Protein AF-A0A812YF41-F1 (afdb_monomer_lite)

Secondary structure (DSSP, 8-state):
-----------PPP---------------PEEE---TTTTTSTTEEE-TTS-EEEEESSSS-EEEE-EEEE-TTT--EEEEE-SS--GGGS--TT--S-PPEEETT---EEE--HHHH-B-TTSSBGGG-GGGT-TTB-TTSSBTTT-HHHHHHHHHHHHHHHH-

Sequence (165 aa):
QPDSQLQLDPAVAGDKMKRQRQPRALQSDKHMYNPGPHRSKLRTIEHRPLEPKVLQCERCSHEMISCWYFVHPKTSRATVLVPNNGHMSCKGEPGAGSRAFFKPVDGSRYKADCTSGIVYCVHNRVQAVCAPCGGANVCQHHLPKWQCSECKLKIRKRIKKVIAE

Foldseek 3Di:
DDDDDDDDDDDDDDDPPPPPDDPPDPPPPAAEDDDDPVLCPAPQKDFAPVDKFWKAFPPDRRIHIYRMWGQQPPPRDTFTEFEQFADPVPPDDVVDPGDRGIDGPVRTHHDYPDLQPRHADPVSHRQLAQLVNVHVQADPVSGRLVVDPVSVVVVVVVVVVVVVD

Radius of gyration: 27.91 Å; chains: 1; bounding box: 63×93×54 Å

pLDDT: mean 81.35, std 20.48, range [38.09, 98.0]

Structure (mmCIF, N/CA/C/O backbone):
data_AF-A0A812YF41-F1
#
_entry.id   AF-A0A812YF41-F1
#
loop_
_atom_site.group_PDB
_atom_site.id
_atom_site.type_symbol
_atom_site.label_atom_id
_atom_site.label_alt_id
_atom_site.label_comp_id
_atom_site.label_asym_id
_atom_site.label_entity_id
_atom_site.label_seq_id
_atom_site.pdbx_PDB_ins_code
_atom_site.Cartn_x
_atom_site.Cartn_y
_atom_site.Cartn_z
_atom_site.occupancy
_atom_site.B_iso_or_equiv
_atom_site.auth_seq_id
_atom_site.auth_comp_id
_atom_site.auth_asym_id
_atom_site.auth_atom_id
_atom_site.pdbx_PDB_model_num
ATOM 1 N N . GLN A 1 1 ? 43.675 -68.852 -10.710 1.00 40.75 1 GLN A N 1
ATOM 2 C CA . GLN A 1 1 ? 44.960 -68.125 -10.837 1.00 40.75 1 GLN A CA 1
ATOM 3 C C . GLN A 1 1 ? 45.546 -68.487 -12.195 1.00 40.75 1 GLN A C 1
ATOM 5 O O . GLN A 1 1 ? 45.382 -69.652 -12.551 1.00 40.75 1 GLN A O 1
ATOM 10 N N . PRO A 1 2 ? 46.141 -67.560 -12.967 1.00 44.38 2 PRO A N 1
ATOM 11 C CA . PRO A 1 2 ? 46.683 -66.240 -12.595 1.00 44.38 2 PRO A CA 1
ATOM 12 C C . PRO A 1 2 ? 45.782 -65.079 -13.085 1.00 44.38 2 PRO A C 1
ATOM 14 O O . PRO A 1 2 ? 44.957 -65.279 -13.967 1.00 44.38 2 PRO A O 1
ATOM 17 N N . ASP A 1 3 ? 45.644 -63.952 -12.384 1.00 40.00 3 ASP A N 1
ATOM 18 C CA . ASP A 1 3 ? 46.594 -62.846 -12.135 1.00 40.00 3 ASP A CA 1
ATOM 19 C C . ASP A 1 3 ? 46.958 -62.037 -13.387 1.00 40.00 3 ASP A C 1
ATOM 21 O O . ASP A 1 3 ? 47.805 -62.462 -14.165 1.00 40.00 3 ASP A O 1
ATOM 25 N N . SER A 1 4 ? 46.358 -60.844 -13.527 1.00 42.06 4 SER A N 1
ATOM 26 C CA . SER A 1 4 ? 46.986 -59.698 -14.207 1.00 42.06 4 SER A CA 1
ATOM 27 C C . SER A 1 4 ? 46.175 -58.399 -14.040 1.00 42.06 4 SER A C 1
ATOM 29 O O . SER A 1 4 ? 45.235 -58.126 -14.781 1.00 42.06 4 SER A O 1
ATOM 31 N N . GLN A 1 5 ? 46.598 -57.620 -13.040 1.00 40.97 5 GLN A N 1
ATOM 32 C CA . GLN A 1 5 ? 46.828 -56.167 -13.069 1.00 40.97 5 GLN A CA 1
ATOM 33 C C . GLN A 1 5 ? 45.671 -55.203 -13.409 1.00 40.97 5 GLN A C 1
ATOM 35 O O . GLN A 1 5 ? 45.345 -54.944 -14.562 1.00 40.97 5 GLN A O 1
ATOM 40 N N . LEU A 1 6 ? 45.190 -54.516 -12.362 1.00 44.31 6 LEU A N 1
ATOM 41 C CA . LEU A 1 6 ? 44.737 -53.127 -12.470 1.00 44.31 6 LEU A CA 1
ATOM 42 C C . LEU A 1 6 ? 45.921 -52.246 -12.906 1.00 44.31 6 LEU A C 1
ATOM 44 O O . LEU A 1 6 ? 46.899 -52.131 -12.167 1.00 44.31 6 LEU A O 1
ATOM 48 N N . GLN A 1 7 ? 45.792 -51.567 -14.045 1.00 40.91 7 GLN A N 1
ATOM 49 C CA . GLN A 1 7 ? 46.556 -50.355 -14.340 1.00 40.91 7 GLN A CA 1
ATOM 50 C C . GLN A 1 7 ? 45.661 -49.136 -14.107 1.00 40.91 7 GLN A C 1
ATOM 52 O O . GLN A 1 7 ? 44.642 -48.946 -14.768 1.00 40.91 7 GLN A O 1
ATOM 57 N N . LEU A 1 8 ? 46.049 -48.335 -13.117 1.00 41.28 8 LEU A N 1
ATOM 58 C CA . LEU A 1 8 ? 45.663 -46.936 -12.986 1.00 41.28 8 LEU A CA 1
ATOM 59 C C . LEU A 1 8 ? 46.689 -46.123 -13.776 1.00 41.28 8 LEU A C 1
ATOM 61 O O . LEU A 1 8 ? 47.879 -46.235 -13.493 1.00 41.28 8 LEU A O 1
ATOM 65 N N . ASP A 1 9 ? 46.223 -45.299 -14.710 1.00 42.72 9 ASP A N 1
ATOM 66 C CA . ASP A 1 9 ? 47.057 -44.372 -15.477 1.00 42.72 9 ASP A CA 1
ATOM 67 C C . ASP A 1 9 ? 46.557 -42.917 -15.334 1.00 42.72 9 ASP A C 1
ATOM 69 O O . ASP A 1 9 ? 45.423 -42.682 -14.901 1.00 42.72 9 ASP A O 1
ATOM 73 N N . PRO A 1 10 ? 47.435 -41.925 -15.581 1.00 43.06 10 PRO A N 1
ATOM 74 C CA . PRO A 1 10 ? 47.610 -40.780 -14.692 1.00 43.06 10 PRO A CA 1
ATOM 75 C C . PRO A 1 10 ? 46.766 -39.547 -15.039 1.00 43.06 10 PRO A C 1
ATOM 77 O O . PRO A 1 10 ? 46.263 -39.368 -16.146 1.00 43.06 10 PRO A O 1
ATOM 80 N N . ALA A 1 11 ? 46.673 -38.649 -14.055 1.00 42.06 11 ALA A N 1
ATOM 81 C CA . ALA A 1 11 ? 46.082 -37.323 -14.165 1.00 42.06 11 ALA A CA 1
ATOM 82 C C . ALA A 1 11 ? 46.641 -36.539 -15.369 1.00 42.06 11 ALA A C 1
ATOM 84 O O . ALA A 1 11 ? 47.815 -36.164 -15.394 1.00 42.06 11 ALA A O 1
ATOM 85 N N . VAL A 1 12 ? 45.779 -36.252 -16.348 1.00 39.56 12 VAL A N 1
ATOM 86 C CA . VAL A 1 12 ? 46.107 -35.388 -17.487 1.00 39.56 12 VAL A CA 1
ATOM 87 C C . VAL A 1 12 ? 45.976 -33.924 -17.068 1.00 39.56 12 VAL A C 1
ATOM 89 O O . VAL A 1 12 ? 44.947 -33.480 -16.556 1.00 39.56 12 VAL A O 1
ATOM 92 N N . ALA A 1 13 ? 47.075 -33.198 -17.266 1.00 38.09 13 ALA A N 1
ATOM 93 C CA . ALA A 1 13 ? 47.257 -31.790 -16.960 1.00 38.09 13 ALA A CA 1
ATOM 94 C C . ALA A 1 13 ? 46.276 -30.872 -17.712 1.00 38.09 13 ALA A C 1
ATOM 96 O O . ALA A 1 13 ? 45.807 -31.170 -18.808 1.00 38.09 13 ALA A O 1
ATOM 97 N N . GLY A 1 14 ? 45.970 -29.740 -17.075 1.00 40.56 14 GLY A N 1
ATOM 98 C CA . GLY A 1 14 ? 44.877 -28.849 -17.437 1.00 40.56 14 GLY A CA 1
ATOM 99 C C . GLY A 1 14 ? 45.091 -28.039 -18.712 1.00 40.56 14 GLY A C 1
ATOM 100 O O . GLY A 1 14 ? 46.066 -27.301 -18.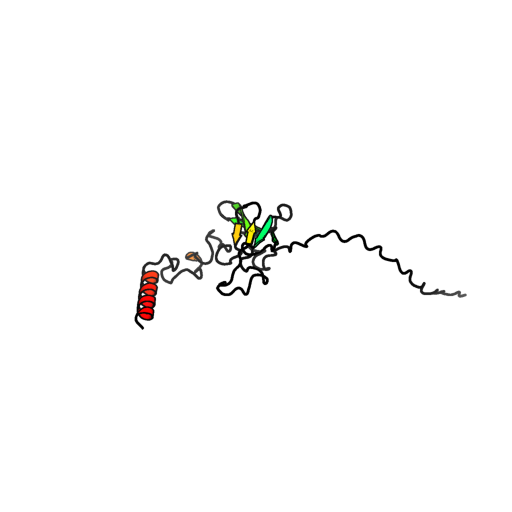855 1.00 40.56 14 GLY A O 1
ATOM 101 N N . ASP A 1 15 ? 44.077 -28.083 -19.567 1.00 42.06 15 ASP A N 1
ATOM 102 C CA . ASP A 1 15 ? 43.921 -27.188 -20.701 1.00 42.06 15 ASP A CA 1
ATOM 103 C C . ASP A 1 15 ? 43.278 -25.875 -20.221 1.00 42.06 15 ASP A C 1
ATOM 105 O O . ASP A 1 15 ? 42.103 -25.813 -19.834 1.00 42.06 15 ASP A O 1
ATOM 109 N N . LYS A 1 16 ? 44.074 -24.800 -20.152 1.00 41.44 16 LYS A N 1
ATOM 110 C CA . LYS A 1 16 ? 43.577 -23.460 -19.813 1.00 41.44 16 LYS A CA 1
ATOM 111 C C . LYS A 1 16 ? 42.780 -22.917 -20.997 1.00 41.44 16 LYS A C 1
ATOM 113 O O . LYS A 1 16 ? 43.289 -22.121 -21.784 1.00 41.44 16 LYS A O 1
ATOM 118 N N . MET A 1 17 ? 41.502 -23.285 -21.061 1.00 43.66 17 MET A N 1
ATOM 119 C CA . MET A 1 17 ? 40.513 -22.659 -21.933 1.00 43.66 17 MET A CA 1
ATOM 120 C C . MET A 1 17 ? 40.510 -21.145 -21.660 1.00 43.66 17 MET A C 1
ATOM 122 O O . MET A 1 17 ? 39.974 -20.673 -20.650 1.00 43.66 17 MET A O 1
ATOM 126 N N . LYS A 1 18 ? 41.149 -20.365 -22.541 1.00 42.44 18 LYS A N 1
ATOM 127 C CA . LYS A 1 18 ? 41.083 -18.900 -22.528 1.00 42.44 18 LYS A CA 1
ATOM 128 C C . LYS A 1 18 ? 39.618 -18.523 -22.724 1.00 42.44 18 LYS A C 1
ATOM 130 O O . LYS A 1 18 ? 39.117 -18.531 -23.844 1.00 42.44 18 LYS A O 1
ATOM 135 N N . ARG A 1 19 ? 38.920 -18.223 -21.623 1.00 40.75 19 ARG A N 1
ATOM 136 C CA . ARG A 1 19 ? 37.559 -17.680 -21.647 1.00 40.75 19 ARG A CA 1
ATOM 137 C C . ARG A 1 19 ? 37.596 -16.387 -22.451 1.00 40.75 19 ARG A C 1
ATOM 139 O O . ARG A 1 19 ? 38.027 -15.352 -21.942 1.00 40.75 19 ARG A O 1
ATOM 146 N N . GLN A 1 20 ? 37.172 -16.460 -23.709 1.00 49.22 20 GLN A N 1
ATOM 147 C CA . GLN A 1 20 ? 36.892 -15.284 -24.515 1.00 49.22 20 GLN A CA 1
ATOM 148 C C . GLN A 1 20 ? 35.835 -14.476 -23.756 1.00 49.22 20 GLN A C 1
ATOM 150 O O . GLN A 1 20 ? 34.700 -14.918 -23.570 1.00 49.22 20 GLN A O 1
ATOM 155 N N . ARG A 1 21 ? 36.242 -13.324 -23.215 1.00 42.72 21 ARG A N 1
ATOM 156 C CA . ARG A 1 21 ? 35.328 -12.381 -22.574 1.00 42.72 21 ARG A CA 1
ATOM 157 C C . ARG A 1 21 ? 34.472 -11.778 -23.678 1.00 42.72 21 ARG A C 1
ATOM 159 O O . ARG A 1 21 ? 34.930 -10.897 -24.397 1.00 42.72 21 ARG A O 1
ATOM 166 N N . GLN A 1 22 ? 33.242 -12.265 -23.802 1.00 47.34 22 GLN A N 1
ATOM 167 C CA . GLN A 1 22 ? 32.217 -11.567 -24.569 1.00 47.34 22 GLN A CA 1
ATOM 168 C C . GLN A 1 22 ? 32.087 -10.132 -24.022 1.00 47.34 22 GLN A C 1
ATOM 170 O O . GLN A 1 22 ? 32.204 -9.939 -22.802 1.00 47.34 22 GLN A O 1
ATOM 175 N N . PRO A 1 23 ? 31.888 -9.118 -24.882 1.00 42.84 23 PRO A N 1
ATOM 176 C CA . PRO A 1 23 ? 31.685 -7.753 -24.426 1.00 42.84 23 PRO A CA 1
ATOM 177 C C . PRO A 1 23 ? 30.441 -7.731 -23.540 1.00 42.84 23 PRO A C 1
ATOM 179 O O . PRO A 1 23 ? 29.354 -8.147 -23.937 1.00 42.84 23 PRO A O 1
ATOM 182 N N . ARG A 1 24 ? 30.638 -7.307 -22.292 1.00 39.31 24 ARG A N 1
ATOM 183 C CA . ARG A 1 24 ? 29.604 -7.242 -21.265 1.00 39.31 24 ARG A CA 1
ATOM 184 C C . ARG A 1 24 ? 28.602 -6.175 -21.703 1.00 39.31 24 ARG A C 1
ATOM 186 O O . ARG A 1 24 ? 28.872 -4.988 -21.540 1.00 39.31 24 ARG A O 1
ATOM 193 N N . ALA A 1 25 ? 27.489 -6.594 -22.306 1.00 42.75 25 ALA A N 1
ATOM 194 C CA . ALA A 1 25 ? 26.350 -5.715 -22.523 1.00 42.75 25 ALA A CA 1
ATOM 195 C C . ALA A 1 25 ? 26.049 -5.008 -21.193 1.00 42.75 25 ALA A C 1
ATOM 197 O O . ALA A 1 25 ? 26.002 -5.658 -20.147 1.00 42.75 25 ALA A O 1
ATOM 198 N N . LEU A 1 26 ? 25.925 -3.680 -21.233 1.00 47.78 26 LEU A N 1
ATOM 199 C CA . LEU A 1 26 ? 25.536 -2.830 -20.110 1.00 47.78 26 LEU A CA 1
ATOM 200 C C . LEU A 1 26 ? 24.087 -3.172 -19.701 1.00 47.78 26 LEU A C 1
ATOM 202 O O . LEU A 1 26 ? 23.148 -2.432 -19.969 1.00 47.78 26 LEU A O 1
ATOM 206 N N . GLN A 1 27 ? 23.871 -4.334 -19.094 1.00 45.50 27 GLN A N 1
ATOM 207 C CA . GLN A 1 27 ? 22.661 -4.608 -18.338 1.00 45.50 27 GLN A CA 1
ATOM 208 C C . GLN A 1 27 ? 22.870 -3.925 -16.992 1.00 45.50 27 GLN A C 1
ATOM 210 O O . GLN A 1 27 ? 23.624 -4.398 -16.146 1.00 45.50 27 GLN A O 1
ATOM 215 N N . SER A 1 28 ? 22.275 -2.747 -16.816 1.00 44.84 28 SER A N 1
ATOM 216 C CA . SER A 1 28 ? 22.042 -2.238 -15.473 1.00 44.84 28 SER A CA 1
ATOM 217 C C . SER A 1 28 ? 21.134 -3.258 -14.786 1.00 44.84 28 SER A C 1
ATOM 219 O O . SER A 1 28 ? 19.949 -3.348 -15.101 1.00 44.84 28 SER A O 1
ATOM 221 N N . ASP A 1 29 ? 21.706 -4.097 -13.921 1.00 57.38 29 ASP A N 1
ATOM 222 C CA . ASP A 1 29 ? 20.988 -5.131 -13.174 1.00 57.38 29 ASP A CA 1
ATOM 223 C C . ASP A 1 29 ? 19.920 -4.470 -12.284 1.00 57.38 29 ASP A C 1
ATOM 225 O O . ASP A 1 29 ? 20.162 -4.141 -11.120 1.00 57.38 29 ASP A O 1
ATOM 229 N N . LYS A 1 30 ? 18.725 -4.213 -12.835 1.00 74.06 30 LYS A N 1
ATOM 230 C CA . LYS A 1 30 ? 17.591 -3.697 -12.063 1.00 74.06 30 LYS A CA 1
ATOM 231 C C . LYS A 1 30 ? 17.249 -4.747 -11.008 1.00 74.06 30 LYS A C 1
ATOM 233 O O . LYS A 1 30 ? 16.857 -5.866 -11.333 1.00 74.06 30 LYS A O 1
ATOM 238 N N . HIS A 1 31 ? 17.404 -4.392 -9.736 1.00 86.19 31 HIS A N 1
ATOM 239 C CA . HIS A 1 31 ? 17.187 -5.316 -8.627 1.00 86.19 31 HIS A CA 1
ATOM 240 C C . HIS A 1 31 ? 15.710 -5.743 -8.538 1.00 86.19 31 HIS A C 1
ATOM 242 O O . HIS A 1 31 ? 14.812 -4.910 -8.650 1.00 86.19 31 HIS A O 1
ATOM 248 N N . MET A 1 32 ? 15.446 -7.034 -8.317 1.00 92.44 32 MET A N 1
ATOM 249 C CA . MET A 1 32 ? 14.090 -7.560 -8.129 1.00 92.44 32 MET A CA 1
ATOM 250 C C . MET A 1 32 ? 13.634 -7.346 -6.683 1.00 92.44 32 MET A C 1
ATOM 252 O O . MET A 1 32 ? 14.260 -7.833 -5.744 1.00 92.44 32 MET A O 1
ATOM 256 N N . TYR A 1 33 ? 12.511 -6.662 -6.493 1.00 92.62 33 TYR A N 1
ATOM 257 C CA . TYR A 1 33 ? 11.881 -6.519 -5.190 1.00 92.62 33 TYR A CA 1
ATOM 258 C C . TYR A 1 33 ? 11.227 -7.835 -4.753 1.00 92.62 33 TYR A C 1
ATOM 260 O O . TYR A 1 33 ? 10.405 -8.414 -5.467 1.00 92.62 33 TYR A O 1
ATOM 268 N N . ASN A 1 34 ? 11.560 -8.271 -3.537 1.00 92.75 34 ASN A N 1
ATOM 269 C CA . ASN A 1 34 ? 10.970 -9.439 -2.899 1.00 92.75 34 ASN A CA 1
ATOM 270 C C . ASN A 1 34 ? 10.405 -9.061 -1.514 1.00 92.75 34 ASN A C 1
ATOM 272 O O . ASN A 1 34 ? 11.171 -8.648 -0.634 1.00 92.75 34 ASN A O 1
ATOM 276 N N . PRO A 1 35 ? 9.084 -9.174 -1.286 1.00 92.19 35 PRO A N 1
ATOM 277 C CA . PRO A 1 35 ? 8.487 -8.988 0.027 1.00 92.19 35 PRO A CA 1
ATOM 278 C C . PRO A 1 35 ? 9.076 -9.960 1.049 1.00 92.19 35 PRO A C 1
ATOM 280 O O . PRO A 1 35 ? 9.443 -11.091 0.738 1.00 92.19 35 PRO A O 1
ATOM 283 N N . GLY A 1 36 ? 9.114 -9.536 2.313 1.00 91.38 36 GLY A N 1
ATOM 284 C CA . GLY A 1 36 ? 9.553 -10.412 3.401 1.00 91.38 36 GLY A CA 1
ATOM 285 C C . GLY A 1 36 ? 8.714 -11.702 3.481 1.00 91.38 36 GLY A C 1
ATOM 286 O O . GLY A 1 36 ? 7.544 -11.696 3.093 1.00 91.38 36 GLY A O 1
ATOM 287 N N . PRO A 1 37 ? 9.252 -12.791 4.055 1.00 91.31 37 PRO A N 1
ATOM 288 C CA . PRO A 1 37 ? 8.658 -14.133 3.982 1.00 91.31 37 PRO A CA 1
ATOM 289 C C . PRO A 1 37 ? 7.262 -14.251 4.608 1.00 91.31 37 PRO A C 1
ATOM 291 O O . PRO A 1 37 ? 6.477 -15.111 4.222 1.00 91.31 37 PRO A O 1
ATOM 294 N N . HIS A 1 38 ? 6.927 -13.398 5.578 1.00 91.06 38 HIS A N 1
ATOM 295 C CA . HIS A 1 38 ? 5.573 -13.337 6.134 1.00 91.06 38 HIS A CA 1
ATOM 296 C C . HIS A 1 38 ? 4.591 -12.636 5.183 1.00 91.06 38 HIS A C 1
ATOM 298 O O . HIS A 1 38 ? 3.407 -12.955 5.158 1.00 91.06 38 HIS A O 1
ATOM 304 N N . ARG A 1 39 ? 5.066 -11.658 4.405 1.00 91.50 39 ARG A N 1
ATOM 305 C CA . ARG A 1 39 ? 4.233 -10.850 3.508 1.00 91.50 39 ARG A CA 1
ATOM 306 C C . ARG A 1 39 ? 3.897 -11.591 2.225 1.00 91.50 39 ARG A C 1
ATOM 308 O O . ARG A 1 39 ? 2.746 -11.562 1.812 1.00 91.50 39 ARG A O 1
ATOM 315 N N . SER A 1 40 ? 4.867 -12.294 1.647 1.00 93.12 40 SER A N 1
ATOM 316 C CA . SER A 1 40 ? 4.665 -13.105 0.440 1.00 93.12 40 SER A CA 1
ATOM 317 C C . SER A 1 40 ? 3.647 -14.236 0.628 1.00 93.12 40 SER A C 1
ATOM 319 O O . SER A 1 40 ? 3.056 -14.685 -0.344 1.00 93.12 40 SER A O 1
ATOM 321 N N . LYS A 1 41 ? 3.410 -14.670 1.873 1.00 94.31 41 LYS A N 1
ATOM 322 C CA . LYS A 1 41 ? 2.433 -15.713 2.234 1.00 94.31 41 LYS A CA 1
ATOM 323 C C . LYS A 1 41 ? 1.024 -15.183 2.525 1.00 94.31 41 LYS A C 1
ATOM 325 O O . LYS A 1 41 ? 0.126 -15.966 2.827 1.00 94.31 41 LYS A O 1
ATOM 330 N N . LEU A 1 42 ? 0.808 -13.867 2.508 1.00 94.00 42 LEU A N 1
ATOM 331 C CA . LEU A 1 42 ? -0.517 -13.300 2.760 1.00 94.00 42 LEU A CA 1
ATOM 332 C C . LEU A 1 42 ? -1.454 -13.618 1.593 1.00 94.00 42 LEU A C 1
ATOM 334 O O . LEU A 1 42 ? -1.104 -13.384 0.445 1.00 94.00 42 LEU A O 1
ATOM 338 N N . ARG A 1 43 ? -2.698 -14.021 1.884 1.00 93.75 43 ARG A N 1
ATOM 339 C CA . ARG A 1 43 ? -3.705 -14.338 0.847 1.00 93.75 43 ARG A CA 1
ATOM 340 C C . ARG A 1 43 ? -4.038 -13.187 -0.111 1.00 93.75 43 ARG A C 1
ATOM 342 O O . ARG A 1 43 ? -4.640 -13.398 -1.151 1.00 93.75 43 ARG A O 1
ATOM 349 N N . THR A 1 44 ? -3.741 -11.955 0.289 1.00 95.69 44 THR A N 1
ATOM 350 C CA . THR A 1 44 ? -3.961 -10.744 -0.509 1.00 95.69 44 THR A CA 1
ATOM 351 C C . THR A 1 44 ? -2.741 -10.365 -1.340 1.00 95.69 44 THR A C 1
ATOM 353 O O . THR A 1 44 ? -2.753 -9.302 -1.951 1.00 95.69 44 THR A O 1
ATOM 356 N N . ILE A 1 45 ? -1.670 -11.157 -1.304 1.00 97.06 45 ILE A N 1
ATOM 357 C CA . ILE A 1 45 ? -0.428 -10.920 -2.029 1.00 97.06 45 ILE A CA 1
ATOM 358 C C . ILE A 1 45 ? -0.244 -12.046 -3.043 1.00 97.06 45 ILE A C 1
ATOM 360 O O . ILE A 1 45 ? -0.336 -13.220 -2.702 1.00 97.06 45 ILE A O 1
ATOM 364 N N . GLU A 1 46 ? 0.004 -11.672 -4.291 1.00 97.56 46 GLU A N 1
ATOM 365 C CA . GLU A 1 46 ? 0.133 -12.582 -5.424 1.00 97.56 46 GLU A CA 1
ATOM 366 C C . G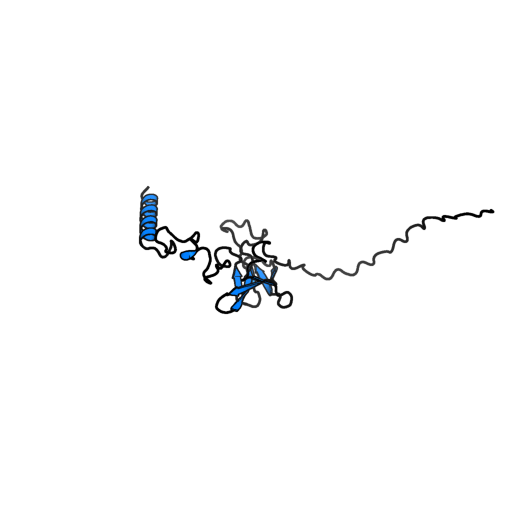LU A 1 46 ? 1.439 -12.290 -6.170 1.00 97.56 46 GLU A C 1
ATOM 368 O O . GLU A 1 46 ? 1.789 -11.128 -6.391 1.00 97.56 46 GLU A O 1
ATOM 373 N N . HIS A 1 47 ? 2.167 -13.338 -6.555 1.00 97.56 47 HIS A N 1
ATOM 374 C CA . HIS A 1 47 ? 3.367 -13.226 -7.381 1.00 97.56 47 HIS A CA 1
ATOM 375 C C . HIS A 1 47 ? 3.022 -13.512 -8.847 1.00 97.56 47 HIS A C 1
ATOM 377 O O . HIS A 1 47 ? 2.532 -14.593 -9.164 1.00 97.56 47 HIS A O 1
ATOM 383 N N . ARG A 1 48 ? 3.303 -12.557 -9.737 1.00 97.50 48 ARG A N 1
ATOM 384 C CA . ARG A 1 48 ? 3.019 -12.609 -11.178 1.00 97.50 48 ARG A CA 1
ATOM 385 C C . ARG A 1 48 ? 4.301 -12.375 -11.985 1.00 97.50 48 ARG A C 1
ATOM 387 O O . ARG A 1 48 ? 4.542 -11.259 -12.445 1.00 97.50 48 ARG A O 1
ATOM 394 N N . PRO A 1 49 ? 5.145 -13.404 -12.174 1.00 95.69 49 PRO A N 1
ATOM 395 C CA . PRO A 1 49 ? 6.439 -13.259 -12.849 1.00 95.69 49 PRO A CA 1
ATOM 396 C C . PRO A 1 49 ? 6.324 -12.868 -14.330 1.00 95.69 49 PRO A C 1
ATOM 398 O O . PRO A 1 49 ? 7.274 -12.332 -14.889 1.00 95.69 49 PRO A O 1
ATOM 401 N N . LEU A 1 50 ? 5.167 -13.113 -14.954 1.00 96.25 50 LEU A N 1
ATOM 402 C CA . LEU A 1 50 ? 4.886 -12.748 -16.346 1.00 96.25 50 LEU A CA 1
ATOM 403 C C . LEU A 1 50 ? 4.409 -11.294 -16.509 1.00 96.25 50 LEU A C 1
ATOM 405 O O . LEU A 1 50 ? 4.312 -10.808 -17.630 1.00 96.25 50 LEU A O 1
ATOM 409 N N . GLU A 1 51 ? 4.137 -10.588 -15.406 1.00 95.25 51 GLU A N 1
ATOM 410 C CA . GLU A 1 51 ? 3.675 -9.194 -15.403 1.00 95.25 51 GLU A CA 1
ATOM 411 C C . GLU A 1 51 ? 4.627 -8.287 -14.589 1.00 95.25 51 GLU A C 1
ATOM 413 O O . GLU A 1 51 ? 4.192 -7.647 -13.624 1.00 95.25 51 GLU A O 1
ATOM 418 N N . PRO A 1 52 ? 5.934 -8.215 -14.911 1.00 96.75 52 PRO A N 1
ATOM 419 C CA . PRO A 1 52 ? 6.876 -7.384 -14.168 1.00 96.75 52 PRO A CA 1
ATOM 420 C C . PRO A 1 52 ? 6.582 -5.892 -14.360 1.00 96.75 52 PRO A C 1
ATOM 422 O O . PRO A 1 52 ? 6.254 -5.433 -15.456 1.00 96.75 52 PRO A O 1
ATOM 425 N N . LYS A 1 53 ? 6.7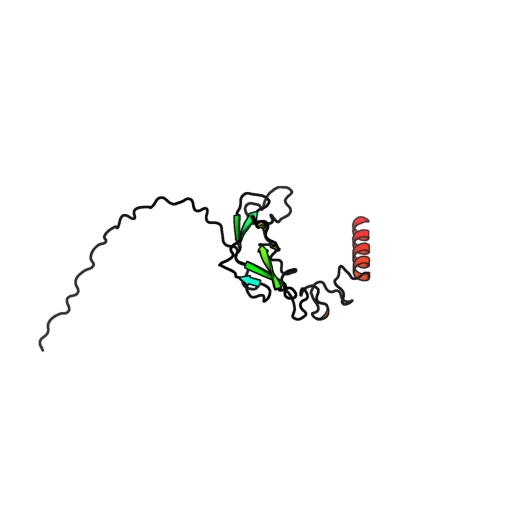57 -5.108 -13.294 1.00 97.12 53 LYS A N 1
ATOM 426 C CA . LYS A 1 53 ? 6.613 -3.648 -13.317 1.00 97.12 53 LYS A CA 1
ATOM 427 C C . LYS A 1 53 ? 7.892 -2.977 -12.858 1.00 97.12 53 LYS A C 1
ATOM 429 O O . LYS A 1 53 ? 8.391 -3.261 -11.771 1.00 97.12 53 LYS A O 1
ATOM 434 N N . VAL A 1 54 ? 8.408 -2.069 -13.683 1.00 96.75 54 VAL A N 1
ATOM 435 C CA . VAL A 1 54 ? 9.551 -1.228 -13.315 1.00 96.75 54 VAL A CA 1
ATOM 436 C C . VAL A 1 54 ? 9.065 -0.157 -12.351 1.00 96.75 54 VAL A C 1
ATOM 438 O O . VAL A 1 54 ? 8.125 0.582 -12.645 1.00 96.75 54 VAL A O 1
ATOM 441 N N . LEU A 1 55 ? 9.712 -0.086 -11.197 1.00 94.81 55 LEU A N 1
ATOM 442 C CA . LEU A 1 55 ? 9.515 0.931 -10.186 1.00 94.81 55 LEU A CA 1
ATOM 443 C C . LEU A 1 55 ? 10.705 1.884 -10.197 1.00 94.81 55 LEU A C 1
ATOM 445 O O . LEU A 1 55 ? 11.850 1.435 -10.196 1.00 94.81 55 LEU A O 1
ATOM 449 N N . GLN A 1 56 ? 10.436 3.179 -10.126 1.00 93.50 56 GLN A N 1
ATOM 450 C CA . GLN A 1 56 ? 11.457 4.214 -10.041 1.00 93.50 56 GLN A CA 1
ATOM 451 C C . GLN A 1 56 ? 11.311 4.992 -8.738 1.00 93.50 56 GLN A C 1
ATOM 453 O O . GLN A 1 56 ? 10.199 5.260 -8.274 1.00 93.50 56 GLN A O 1
ATOM 458 N N . CYS A 1 57 ? 12.445 5.318 -8.130 1.00 90.00 57 CYS A N 1
ATOM 459 C CA . CYS A 1 57 ? 12.508 6.211 -6.987 1.00 90.00 57 CYS A CA 1
ATOM 460 C C . CYS A 1 57 ? 12.109 7.634 -7.402 1.00 90.00 57 CYS A C 1
ATOM 462 O O . CYS A 1 57 ? 12.607 8.166 -8.384 1.00 90.00 57 CYS A O 1
ATOM 464 N N . GLU A 1 58 ? 11.262 8.299 -6.620 1.00 87.56 58 GLU A N 1
ATOM 465 C CA . GLU A 1 58 ? 10.862 9.684 -6.919 1.00 87.56 58 GLU A CA 1
ATOM 466 C C . GLU A 1 58 ? 11.957 10.728 -6.661 1.00 87.56 58 GLU A C 1
ATOM 468 O O . GLU A 1 58 ? 11.773 11.905 -6.958 1.00 87.56 58 GLU A O 1
ATOM 473 N N . ARG A 1 59 ? 13.073 10.329 -6.044 1.00 85.31 59 ARG A N 1
ATOM 474 C CA . ARG A 1 59 ? 14.142 11.248 -5.622 1.00 85.31 59 ARG A CA 1
ATOM 475 C C . ARG A 1 59 ? 15.443 11.079 -6.391 1.00 85.31 59 ARG A C 1
ATOM 477 O O . ARG A 1 59 ? 16.312 11.934 -6.288 1.00 85.31 59 ARG A O 1
ATOM 484 N N . CYS A 1 60 ? 15.614 9.975 -7.106 1.00 86.12 60 CYS A N 1
ATOM 485 C CA . CYS A 1 60 ? 16.819 9.708 -7.878 1.00 86.12 60 CYS A CA 1
ATOM 486 C C . CYS A 1 60 ? 16.524 8.702 -8.989 1.00 86.12 60 CYS A C 1
ATOM 488 O O . CYS A 1 60 ? 15.463 8.087 -9.026 1.00 86.12 60 CYS A O 1
ATOM 490 N N . SER A 1 61 ? 17.503 8.456 -9.851 1.00 88.19 61 SER A N 1
ATOM 491 C CA . SER A 1 61 ? 17.369 7.537 -10.984 1.00 88.19 61 SER A CA 1
ATOM 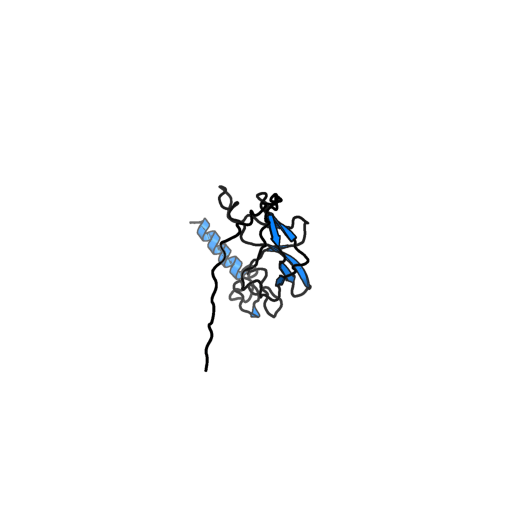492 C C . SER A 1 61 ? 17.390 6.047 -10.610 1.00 88.19 61 SER A C 1
ATOM 494 O O . SER A 1 61 ? 17.571 5.208 -11.486 1.00 88.19 61 SER A O 1
ATOM 496 N N . HIS A 1 62 ? 17.260 5.685 -9.330 1.00 87.25 62 HIS A N 1
ATOM 497 C CA . HIS A 1 62 ? 17.290 4.286 -8.911 1.00 87.25 62 HIS A CA 1
ATOM 498 C C . HIS A 1 62 ? 16.012 3.554 -9.333 1.00 87.25 62 HIS A C 1
ATOM 500 O O . HIS A 1 62 ? 14.896 4.005 -9.056 1.00 87.25 62 HIS A O 1
ATOM 506 N N . GLU A 1 63 ? 16.190 2.391 -9.954 1.00 91.88 63 GLU A N 1
ATOM 507 C CA . GLU A 1 63 ? 15.114 1.550 -10.466 1.00 91.88 63 GLU A CA 1
ATOM 508 C C . GLU A 1 63 ? 15.166 0.144 -9.863 1.00 91.88 63 GLU A C 1
ATOM 510 O O . GLU A 1 63 ? 16.232 -0.390 -9.553 1.00 91.88 63 GLU A O 1
ATOM 515 N N . MET A 1 64 ? 13.999 -0.481 -9.747 1.00 91.69 64 MET A N 1
ATOM 516 C CA . MET A 1 64 ? 13.843 -1.888 -9.380 1.00 91.69 64 MET A CA 1
ATOM 517 C C . MET A 1 64 ? 12.643 -2.494 -10.100 1.00 91.69 64 MET A C 1
ATOM 519 O O . MET A 1 64 ? 11.829 -1.776 -10.675 1.00 91.69 64 MET A O 1
ATOM 523 N N . ILE A 1 65 ? 12.512 -3.814 -10.072 1.00 95.38 65 ILE A N 1
ATOM 524 C CA . ILE A 1 65 ? 11.389 -4.523 -10.691 1.00 95.38 65 ILE A CA 1
ATOM 525 C C . ILE A 1 65 ? 10.526 -5.136 -9.592 1.00 95.38 65 ILE A C 1
ATOM 527 O O . ILE A 1 65 ? 11.052 -5.725 -8.655 1.00 95.38 65 ILE A O 1
ATOM 531 N N . SER A 1 66 ? 9.204 -5.017 -9.697 1.00 95.81 66 SER A N 1
ATOM 532 C CA . SER A 1 66 ? 8.256 -5.752 -8.859 1.00 95.81 66 SER A CA 1
ATOM 533 C C . SER A 1 66 ? 7.415 -6.686 -9.717 1.00 95.81 66 SER A C 1
ATOM 535 O O . SER A 1 66 ? 6.762 -6.252 -10.663 1.00 95.81 66 SER A O 1
ATOM 537 N N . CYS A 1 67 ? 7.407 -7.964 -9.347 1.00 97.44 67 CYS A N 1
ATOM 538 C CA . CYS A 1 67 ? 6.471 -8.970 -9.853 1.00 97.44 67 CYS A CA 1
ATOM 539 C C . CYS A 1 67 ? 5.386 -9.297 -8.815 1.00 97.44 67 CYS A C 1
ATOM 541 O O . CYS A 1 67 ? 4.711 -10.318 -8.915 1.00 97.44 67 CYS A O 1
ATOM 543 N N . TRP A 1 68 ? 5.246 -8.480 -7.769 1.00 98.00 68 TRP A N 1
ATOM 544 C CA . TRP A 1 68 ? 4.336 -8.737 -6.658 1.00 98.00 68 TRP A CA 1
ATOM 545 C C . TRP A 1 68 ? 3.149 -7.790 -6.710 1.00 98.00 68 TRP A C 1
ATOM 547 O O . TRP A 1 68 ? 3.298 -6.597 -6.970 1.00 98.00 68 TRP A O 1
ATOM 557 N N . TYR A 1 69 ? 1.968 -8.318 -6.417 1.00 98.00 69 TYR A N 1
ATOM 558 C CA . TYR A 1 69 ? 0.707 -7.600 -6.497 1.00 98.00 69 TYR A CA 1
ATOM 559 C C . TYR A 1 69 ? -0.077 -7.765 -5.204 1.00 98.00 69 TYR A C 1
ATOM 561 O O . TYR A 1 69 ? -0.159 -8.849 -4.636 1.00 98.00 69 TYR A O 1
ATOM 569 N N . PHE A 1 70 ? -0.691 -6.680 -4.745 1.00 97.62 70 PHE A N 1
ATOM 570 C CA . PHE A 1 70 ? -1.772 -6.747 -3.776 1.00 97.62 70 PHE A CA 1
ATOM 571 C C . PHE A 1 70 ? -3.100 -6.934 -4.510 1.00 97.62 70 PHE A C 1
ATOM 573 O O . PHE A 1 70 ? -3.466 -6.097 -5.338 1.00 97.62 70 PHE A O 1
ATOM 580 N N . VAL A 1 71 ? -3.842 -7.978 -4.154 1.00 97.25 71 VAL A N 1
ATOM 581 C CA . VAL A 1 71 ? -5.188 -8.268 -4.650 1.00 97.25 71 VAL A CA 1
ATOM 582 C C . VAL A 1 71 ? -6.196 -7.966 -3.549 1.00 97.25 71 VAL A C 1
ATOM 584 O O . VAL A 1 71 ? -6.178 -8.557 -2.466 1.00 97.25 71 VAL A O 1
ATOM 587 N N . HIS A 1 72 ? -7.084 -7.006 -3.806 1.00 95.50 72 HIS A N 1
ATOM 588 C CA . HIS A 1 72 ? -8.069 -6.593 -2.813 1.00 95.50 72 HIS A CA 1
ATOM 589 C C . HIS A 1 72 ? -9.112 -7.700 -2.567 1.00 95.50 72 HIS A C 1
ATOM 591 O O . HIS A 1 72 ? -9.807 -8.086 -3.506 1.00 95.50 72 HIS A O 1
ATOM 597 N N . PRO A 1 73 ? -9.336 -8.148 -1.317 1.00 94.19 73 PRO A N 1
ATOM 598 C CA . PRO A 1 73 ? -10.100 -9.371 -1.048 1.00 94.19 73 PRO A CA 1
ATOM 599 C C . PRO A 1 73 ? -11.600 -9.284 -1.363 1.00 94.19 73 PRO A C 1
ATOM 601 O O . PRO A 1 73 ? -12.261 -10.312 -1.411 1.00 94.19 73 PRO A O 1
ATOM 604 N N . LYS A 1 74 ? -12.163 -8.079 -1.545 1.00 93.62 74 LYS A N 1
ATOM 605 C CA . LYS A 1 74 ? -13.585 -7.909 -1.917 1.00 93.62 74 LYS A CA 1
ATOM 606 C C . LYS A 1 74 ? -13.819 -7.610 -3.391 1.00 93.62 74 LYS A C 1
ATOM 608 O O . LYS A 1 74 ? -14.910 -7.838 -3.883 1.00 93.62 74 LYS A O 1
ATOM 613 N N . THR A 1 75 ? -12.847 -6.992 -4.053 1.00 95.06 75 THR A N 1
ATOM 614 C CA . THR A 1 75 ? -13.034 -6.469 -5.419 1.00 95.06 75 THR A CA 1
ATOM 615 C C . THR A 1 75 ? -12.153 -7.187 -6.426 1.00 95.06 75 THR A C 1
ATOM 617 O O . THR A 1 75 ? -12.216 -6.867 -7.607 1.00 95.06 75 THR A O 1
ATOM 620 N N . SER A 1 76 ? -11.277 -8.081 -5.955 1.00 95.25 76 SER A N 1
ATOM 621 C CA . SER A 1 76 ? -10.264 -8.802 -6.731 1.00 95.25 76 SER A CA 1
ATOM 622 C C . SER A 1 76 ? -9.359 -7.902 -7.579 1.00 95.25 76 SER A C 1
ATOM 624 O O . SER A 1 76 ? -8.627 -8.371 -8.443 1.00 95.25 76 SER A O 1
ATOM 626 N N . ARG A 1 77 ? -9.369 -6.586 -7.324 1.00 96.69 77 ARG A N 1
ATOM 627 C CA . ARG A 1 77 ? -8.539 -5.620 -8.041 1.00 96.69 77 ARG A CA 1
ATOM 628 C C . ARG A 1 77 ? -7.086 -5.818 -7.634 1.00 96.69 77 ARG A C 1
ATOM 630 O O . ARG A 1 77 ? -6.762 -5.657 -6.454 1.00 96.69 77 ARG A O 1
ATOM 637 N N . ALA A 1 78 ? -6.241 -6.106 -8.616 1.00 97.38 78 ALA A N 1
ATOM 638 C CA . ALA A 1 78 ? -4.799 -6.176 -8.452 1.00 97.38 78 ALA A CA 1
ATOM 639 C C . ALA A 1 78 ? -4.170 -4.776 -8.537 1.00 97.38 78 ALA A C 1
ATOM 641 O O . ALA A 1 78 ? -4.563 -3.938 -9.351 1.00 97.38 78 ALA A O 1
ATOM 642 N N . THR A 1 79 ? -3.193 -4.521 -7.676 1.00 97.62 79 THR A N 1
ATOM 643 C CA . THR A 1 79 ? -2.359 -3.312 -7.669 1.00 97.62 79 THR A CA 1
ATOM 644 C C . THR A 1 79 ? -0.919 -3.714 -7.419 1.00 97.62 79 THR A C 1
ATOM 646 O O . THR A 1 79 ? -0.682 -4.603 -6.604 1.00 97.62 79 THR A O 1
ATOM 649 N N . VAL A 1 80 ? 0.030 -3.061 -8.081 1.00 97.94 80 VAL A N 1
ATOM 650 C CA . VAL A 1 80 ? 1.458 -3.370 -7.948 1.00 97.94 80 VAL A CA 1
ATOM 651 C C . VAL A 1 80 ? 1.893 -3.155 -6.501 1.00 97.94 80 VAL A C 1
ATOM 653 O O . VAL A 1 80 ? 1.637 -2.099 -5.922 1.00 97.94 80 VAL A O 1
ATOM 656 N N . LEU A 1 81 ? 2.533 -4.149 -5.897 1.00 96.69 81 LEU A N 1
ATOM 657 C CA . LEU A 1 81 ? 3.099 -4.030 -4.563 1.00 96.69 81 LEU A CA 1
ATOM 658 C C . LEU A 1 81 ? 4.457 -3.333 -4.652 1.00 96.69 81 LEU A C 1
ATOM 660 O O . LEU A 1 81 ? 5.321 -3.718 -5.441 1.00 96.69 81 LEU A O 1
ATOM 664 N N . VAL A 1 82 ? 4.633 -2.305 -3.829 1.00 94.62 82 VAL A N 1
ATOM 665 C CA . VAL A 1 82 ? 5.798 -1.417 -3.856 1.00 94.62 82 VAL A CA 1
ATOM 666 C C . VAL A 1 82 ? 6.454 -1.386 -2.477 1.00 94.62 82 VAL A C 1
ATOM 668 O O . VAL A 1 82 ? 5.736 -1.263 -1.484 1.00 94.62 82 VAL A O 1
ATOM 671 N N . PRO A 1 83 ? 7.792 -1.444 -2.357 1.00 91.25 83 PRO A N 1
ATOM 672 C CA . PRO A 1 83 ? 8.457 -1.376 -1.060 1.00 91.25 83 PRO A CA 1
ATOM 673 C C . PRO A 1 83 ? 8.143 -0.073 -0.315 1.00 91.25 83 PRO A C 1
ATOM 675 O O . PRO A 1 83 ? 8.234 1.025 -0.856 1.00 91.25 83 PRO A O 1
ATOM 678 N N . ASN A 1 84 ? 7.808 -0.198 0.970 1.00 86.50 84 ASN A N 1
ATOM 679 C CA . ASN A 1 84 ? 7.513 0.946 1.841 1.00 86.50 84 ASN A CA 1
ATOM 680 C C . ASN A 1 84 ? 8.773 1.601 2.434 1.00 86.50 84 ASN A C 1
ATOM 682 O O . ASN A 1 84 ? 8.758 2.757 2.858 1.00 86.50 84 ASN A O 1
ATOM 686 N N . ASN A 1 85 ? 9.866 0.843 2.497 1.00 77.88 85 ASN A N 1
ATOM 687 C CA . ASN A 1 85 ? 11.153 1.321 2.967 1.00 77.88 85 ASN A CA 1
ATOM 688 C C . ASN A 1 85 ? 11.982 1.621 1.721 1.00 77.88 85 ASN A C 1
ATOM 690 O O . ASN A 1 85 ? 12.424 0.684 1.064 1.00 77.88 85 ASN A O 1
ATOM 694 N N . GLY A 1 86 ? 12.141 2.902 1.378 1.00 79.00 86 GLY A N 1
ATOM 695 C CA . GLY A 1 86 ? 13.004 3.334 0.273 1.00 79.00 86 GLY A CA 1
ATOM 696 C C . GLY A 1 86 ? 14.432 2.772 0.356 1.00 79.00 86 GLY A C 1
ATOM 697 O O . GLY A 1 86 ? 14.799 2.080 1.305 1.00 79.00 86 GLY A O 1
ATOM 698 N N . HIS A 1 87 ? 15.277 3.095 -0.616 1.00 79.06 87 HIS A N 1
ATOM 699 C CA . HIS A 1 87 ? 16.623 2.518 -0.714 1.00 79.06 87 HIS A CA 1
ATOM 700 C C . HIS A 1 87 ? 17.707 3.385 -0.052 1.00 79.06 87 HIS A C 1
ATOM 702 O O . HIS A 1 87 ? 17.505 4.564 0.248 1.00 79.06 87 HIS A O 1
ATOM 708 N N . MET A 1 88 ? 18.874 2.778 0.193 1.00 73.88 88 MET A N 1
ATOM 709 C CA . MET A 1 88 ? 19.979 3.400 0.932 1.00 73.88 88 MET A CA 1
ATOM 710 C C . MET A 1 88 ? 20.549 4.647 0.259 1.00 73.88 88 MET A C 1
ATOM 712 O O . MET A 1 88 ? 20.867 5.598 0.959 1.00 73.88 88 MET A O 1
ATOM 716 N N . SER A 1 89 ? 20.608 4.685 -1.072 1.00 72.69 89 SER A N 1
ATOM 717 C CA . SER A 1 89 ? 21.161 5.826 -1.816 1.00 72.69 89 SER A CA 1
ATOM 718 C C . SER A 1 89 ? 20.359 7.126 -1.662 1.00 72.69 89 SER A C 1
ATOM 720 O O . SER A 1 89 ? 20.834 8.172 -2.075 1.00 72.69 89 SER A O 1
ATOM 722 N N . CYS A 1 90 ? 19.157 7.079 -1.073 1.00 75.12 90 CYS A N 1
ATOM 723 C CA . CYS A 1 90 ? 18.361 8.265 -0.734 1.00 75.12 90 CYS A CA 1
ATOM 724 C C . CYS A 1 90 ? 18.171 8.464 0.777 1.00 75.12 90 CYS A C 1
ATOM 726 O O . CYS A 1 90 ? 17.353 9.289 1.196 1.00 75.12 90 CYS A O 1
ATOM 728 N N . LYS A 1 91 ? 18.875 7.699 1.617 1.00 62.75 91 LYS A N 1
ATOM 729 C CA . LYS A 1 91 ? 18.953 7.973 3.053 1.00 62.75 91 LYS A CA 1
ATOM 730 C C . LYS A 1 91 ? 20.135 8.916 3.286 1.00 62.75 91 LYS A C 1
ATOM 732 O O . LYS A 1 91 ? 21.265 8.486 3.106 1.00 62.75 91 LYS A O 1
ATOM 737 N N . GLY A 1 92 ? 19.885 10.160 3.700 1.00 60.50 92 GLY A N 1
ATOM 738 C CA . GLY A 1 92 ? 20.966 11.062 4.128 1.00 60.50 92 GLY A CA 1
ATOM 739 C C . GLY A 1 92 ? 20.821 12.543 3.782 1.00 60.50 92 GLY A C 1
ATOM 740 O O . GLY A 1 92 ? 21.588 13.332 4.315 1.00 60.50 92 GLY A O 1
ATOM 741 N N . GLU A 1 93 ? 19.853 12.949 2.955 1.00 54.12 93 GLU A N 1
ATOM 742 C CA . GLU A 1 93 ? 19.696 14.375 2.626 1.00 54.12 93 GLU A CA 1
ATOM 743 C C . GLU A 1 93 ? 19.236 15.204 3.851 1.00 54.12 93 GLU A C 1
ATOM 745 O O . GLU A 1 93 ? 18.270 14.812 4.524 1.00 54.12 93 GLU A O 1
ATOM 750 N N . PRO A 1 94 ? 19.865 16.356 4.162 1.00 45.16 94 PRO A N 1
ATOM 751 C CA . PRO A 1 94 ? 19.405 17.261 5.215 1.00 45.16 94 PRO A CA 1
ATOM 752 C C . PRO A 1 94 ? 17.971 17.737 4.927 1.00 45.16 94 PRO A C 1
ATOM 754 O O . PRO A 1 94 ? 17.684 18.275 3.863 1.00 45.16 94 PRO A O 1
ATOM 757 N N . GLY A 1 95 ? 17.039 17.496 5.855 1.00 51.84 95 GLY A N 1
ATOM 758 C CA . GLY A 1 95 ? 15.603 17.768 5.663 1.00 51.84 95 GLY A CA 1
ATOM 759 C C . GLY A 1 95 ? 14.795 16.594 5.086 1.00 51.84 95 GLY A C 1
ATOM 760 O O . GLY A 1 95 ? 13.563 16.621 5.101 1.00 51.84 95 GLY A O 1
ATOM 761 N N . ALA A 1 96 ? 15.445 15.505 4.661 1.00 49.44 96 ALA A N 1
ATOM 762 C CA . ALA A 1 96 ? 14.767 14.280 4.257 1.00 49.44 96 ALA A CA 1
ATOM 763 C C . ALA A 1 96 ? 14.437 13.408 5.472 1.00 49.44 96 ALA A C 1
ATOM 765 O O . ALA A 1 96 ? 15.115 12.429 5.789 1.00 49.44 96 ALA A O 1
ATOM 766 N N . GLY A 1 97 ? 13.298 13.701 6.098 1.00 45.41 97 GLY A N 1
ATOM 767 C CA . GLY A 1 97 ? 12.573 12.700 6.869 1.00 45.41 97 GLY A CA 1
ATOM 768 C C . GLY A 1 97 ? 12.360 11.444 6.012 1.00 45.41 97 GLY A C 1
ATOM 769 O O . GLY A 1 97 ? 11.584 11.442 5.061 1.00 45.41 97 GLY A O 1
ATOM 770 N N . SER A 1 98 ? 13.132 10.405 6.318 1.00 54.53 98 SER A N 1
ATOM 771 C CA . SER A 1 98 ? 13.027 9.001 5.912 1.00 54.53 98 SER A CA 1
ATOM 772 C C . SER A 1 98 ? 11.788 8.611 5.083 1.00 54.53 98 SER A C 1
ATOM 774 O O . SER A 1 98 ? 10.710 8.428 5.658 1.00 54.53 98 SER A O 1
ATOM 776 N N . ARG A 1 99 ? 11.995 8.401 3.768 1.00 57.41 99 ARG A N 1
ATOM 777 C CA . ARG A 1 99 ? 11.330 7.458 2.827 1.00 57.41 99 ARG A CA 1
ATOM 778 C C . ARG A 1 99 ? 11.306 8.069 1.421 1.00 57.41 99 ARG A C 1
ATOM 780 O O . ARG A 1 99 ? 10.413 8.838 1.085 1.00 57.41 99 ARG A O 1
ATOM 787 N N . ALA A 1 100 ? 12.290 7.731 0.593 1.00 63.00 100 ALA A N 1
ATOM 788 C CA . ALA A 1 100 ? 12.113 7.877 -0.846 1.00 63.00 100 ALA A CA 1
ATOM 789 C C . ALA A 1 100 ? 11.108 6.808 -1.301 1.00 63.00 100 ALA A C 1
ATOM 791 O O . ALA A 1 100 ? 11.301 5.626 -1.003 1.00 63.00 100 ALA A O 1
ATOM 792 N N . PHE A 1 101 ? 10.007 7.226 -1.923 1.00 81.50 101 PHE A N 1
ATOM 793 C CA . PHE A 1 101 ? 8.978 6.311 -2.402 1.00 81.50 101 PHE A CA 1
ATOM 794 C C . PHE A 1 101 ? 9.316 5.846 -3.813 1.00 81.50 101 PHE A C 1
ATOM 796 O O . PHE A 1 101 ? 9.893 6.584 -4.611 1.00 81.50 101 PHE A O 1
ATOM 803 N N . PHE A 1 102 ? 8.958 4.602 -4.095 1.00 90.88 102 PHE A N 1
ATOM 804 C CA . PHE A 1 102 ? 8.987 4.049 -5.436 1.00 90.88 102 PHE A CA 1
ATOM 805 C C . PHE A 1 102 ? 7.607 4.200 -6.076 1.00 90.88 102 PHE A C 1
ATOM 807 O O . PHE A 1 102 ? 6.588 4.104 -5.387 1.00 90.88 102 PHE A O 1
ATOM 814 N N . LYS A 1 103 ? 7.563 4.397 -7.393 1.00 94.69 103 LYS A N 1
ATOM 815 C CA . LYS A 1 103 ? 6.329 4.403 -8.188 1.00 94.69 103 LYS A CA 1
ATOM 816 C C . LYS A 1 103 ? 6.512 3.595 -9.472 1.00 94.69 103 LYS A C 1
ATOM 818 O O . LYS A 1 103 ? 7.621 3.593 -10.005 1.00 94.69 103 LYS A O 1
ATOM 823 N N . PRO A 1 104 ? 5.470 2.918 -9.987 1.00 96.62 104 PRO A N 1
ATOM 824 C CA . PRO A 1 104 ? 5.543 2.285 -11.298 1.00 96.62 104 PRO A CA 1
ATOM 825 C C . PRO A 1 104 ? 5.764 3.324 -12.396 1.00 96.62 104 PRO A C 1
ATOM 827 O O . PRO A 1 104 ? 5.029 4.307 -12.472 1.00 96.62 104 PRO A O 1
ATOM 830 N N . VAL A 1 105 ? 6.754 3.084 -13.254 1.00 96.44 105 VAL A N 1
ATOM 831 C CA . VAL A 1 105 ? 7.100 3.980 -14.372 1.00 96.44 105 VAL A CA 1
ATOM 832 C C . VAL A 1 105 ? 5.950 4.087 -15.377 1.00 96.44 105 VAL A C 1
ATOM 834 O O . VAL A 1 105 ? 5.708 5.145 -15.943 1.00 96.44 105 VAL A O 1
ATOM 837 N N . ASP A 1 106 ? 5.193 3.006 -15.555 1.00 96.44 106 ASP A N 1
ATOM 838 C CA . ASP A 1 106 ? 4.058 2.933 -16.478 1.00 96.44 106 ASP A CA 1
ATOM 839 C C . ASP A 1 106 ? 2.754 3.544 -15.925 1.00 96.44 106 ASP A C 1
ATOM 841 O O . ASP A 1 106 ? 1.702 3.432 -16.552 1.00 96.44 106 ASP A O 1
ATOM 845 N N . GLY A 1 107 ? 2.789 4.147 -14.731 1.00 95.94 107 GLY A N 1
ATOM 846 C CA . GLY A 1 107 ? 1.613 4.741 -14.092 1.00 95.94 107 GLY A CA 1
ATOM 847 C C . GLY A 1 107 ? 0.612 3.731 -13.517 1.00 95.94 107 GLY A C 1
ATOM 848 O O . GLY A 1 107 ? -0.483 4.124 -13.101 1.00 95.94 107 GLY A O 1
ATOM 849 N N . SER A 1 108 ? 0.956 2.439 -13.454 1.00 96.81 108 SER A N 1
ATOM 850 C CA . SER A 1 108 ? 0.102 1.409 -12.856 1.00 96.81 108 SER A CA 1
ATOM 851 C C . SER A 1 108 ? -0.322 1.765 -11.427 1.00 96.81 108 SER A C 1
ATOM 853 O O . SER A 1 108 ? 0.445 2.311 -10.629 1.00 96.81 108 SER A O 1
ATOM 855 N N . ARG A 1 109 ? -1.552 1.386 -11.051 1.00 96.94 109 ARG A N 1
ATOM 856 C CA . ARG A 1 109 ? -2.010 1.513 -9.659 1.00 96.94 109 ARG A CA 1
ATOM 857 C C . ARG A 1 109 ? -1.119 0.679 -8.751 1.00 96.94 109 ARG A C 1
ATOM 859 O O . ARG A 1 109 ? -0.917 -0.507 -9.005 1.00 96.94 109 ARG A O 1
ATOM 866 N N . TYR A 1 110 ? -0.677 1.274 -7.653 1.00 95.69 110 TYR A N 1
ATOM 867 C CA . TYR A 1 110 ? 0.224 0.620 -6.719 1.00 95.69 110 TYR A CA 1
ATOM 868 C C . TYR A 1 110 ? -0.235 0.749 -5.271 1.00 95.69 110 TYR A C 1
ATOM 870 O O . TYR A 1 110 ? -1.049 1.606 -4.917 1.00 95.69 110 TYR A O 1
ATOM 878 N N . LYS A 1 111 ? 0.298 -0.132 -4.428 1.00 94.69 111 LYS A N 1
ATOM 879 C CA . LYS A 1 111 ? 0.077 -0.145 -2.989 1.00 94.69 111 LYS A CA 1
ATOM 880 C C . LYS A 1 111 ? 1.396 -0.395 -2.273 1.00 94.69 111 LYS A C 1
ATOM 882 O O . LYS A 1 111 ? 2.136 -1.311 -2.619 1.00 94.69 111 LYS A O 1
ATOM 887 N N . ALA A 1 112 ? 1.677 0.422 -1.264 1.00 92.75 112 ALA A N 1
ATOM 888 C CA . ALA A 1 112 ? 2.863 0.247 -0.443 1.00 92.75 112 ALA A CA 1
ATOM 889 C C . ALA A 1 112 ? 2.783 -1.052 0.373 1.00 92.75 112 ALA A C 1
ATOM 891 O O . ALA A 1 112 ? 1.729 -1.406 0.909 1.00 92.75 112 ALA A O 1
ATOM 892 N N . ASP A 1 113 ? 3.925 -1.715 0.512 1.00 92.44 113 ASP A N 1
ATOM 893 C CA . ASP A 1 113 ? 4.144 -2.885 1.348 1.00 92.44 113 ASP A CA 1
ATOM 894 C C . ASP A 1 113 ? 4.179 -2.491 2.833 1.00 92.44 113 ASP A C 1
ATOM 896 O O . ASP A 1 113 ? 5.224 -2.442 3.489 1.00 92.44 113 ASP A O 1
ATOM 900 N N . CYS A 1 114 ? 3.013 -2.115 3.354 1.00 88.44 114 CYS A N 1
ATOM 901 C CA . CYS A 1 114 ? 2.818 -1.729 4.741 1.00 88.44 114 CYS A CA 1
ATOM 902 C C . CYS A 1 114 ? 1.860 -2.698 5.439 1.00 88.44 114 CYS A C 1
ATOM 904 O O . CYS A 1 114 ? 0.734 -2.938 4.998 1.00 88.44 114 CYS A O 1
ATOM 906 N N . THR A 1 115 ? 2.284 -3.230 6.587 1.00 82.94 115 THR A N 1
ATOM 907 C CA . THR A 1 115 ? 1.500 -4.202 7.368 1.00 82.94 115 THR A CA 1
ATOM 908 C C . THR A 1 115 ? 0.108 -3.670 7.722 1.00 82.94 115 THR A C 1
ATOM 910 O O . THR A 1 115 ? -0.875 -4.403 7.681 1.00 82.94 115 THR A O 1
ATOM 913 N N . SER A 1 116 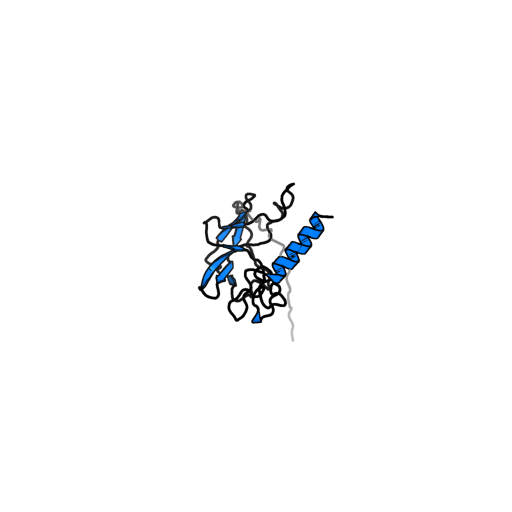? 0.002 -2.371 8.009 1.00 83.00 116 SER A N 1
ATOM 914 C CA . SER A 1 116 ? -1.256 -1.704 8.350 1.00 83.00 116 SER A CA 1
ATOM 915 C C . SER A 1 116 ? -2.231 -1.555 7.180 1.00 83.00 116 SER A C 1
ATOM 917 O O . SER A 1 116 ? -3.383 -1.212 7.424 1.00 83.00 116 SER A O 1
ATOM 919 N N . GLY A 1 117 ? -1.806 -1.787 5.935 1.00 85.62 117 GLY A N 1
ATOM 920 C CA . GLY A 1 117 ? -2.633 -1.586 4.745 1.00 85.62 117 GLY A CA 1
ATOM 921 C C . GLY A 1 117 ? -2.877 -2.845 3.921 1.00 85.62 117 GLY A C 1
ATOM 922 O O . GLY A 1 117 ? -3.879 -2.903 3.208 1.00 85.62 117 GLY A O 1
ATOM 923 N N . ILE A 1 118 ? -1.994 -3.844 3.991 1.00 91.88 118 ILE A N 1
ATOM 924 C CA . ILE A 1 118 ? -2.072 -5.047 3.145 1.00 91.88 118 ILE A CA 1
ATOM 925 C C . ILE A 1 118 ? -2.562 -6.291 3.885 1.00 91.88 118 ILE A C 1
ATOM 927 O O . ILE A 1 118 ? -2.933 -7.255 3.230 1.00 91.88 118 ILE A O 1
ATOM 931 N N . VAL A 1 119 ? -2.595 -6.290 5.221 1.00 93.06 119 VAL A N 1
ATOM 932 C CA . VAL A 1 119 ? -3.029 -7.457 6.001 1.00 93.06 119 VAL A CA 1
ATOM 933 C C . VAL A 1 119 ? -4.525 -7.370 6.294 1.00 93.06 119 VAL A C 1
ATOM 935 O O . VAL A 1 119 ? -4.987 -6.451 6.976 1.00 93.06 119 VAL A O 1
ATOM 938 N N . TYR A 1 120 ? -5.290 -8.342 5.793 1.00 94.50 120 TYR A N 1
ATOM 939 C CA . TYR A 1 120 ? -6.744 -8.415 5.962 1.00 94.50 120 TYR A CA 1
ATOM 940 C C . TYR A 1 120 ? -7.148 -9.641 6.788 1.00 94.50 120 TYR A C 1
ATOM 942 O O . TYR A 1 120 ? -6.682 -10.755 6.550 1.00 94.50 120 TYR A O 1
ATOM 950 N N . CYS A 1 121 ? -8.066 -9.458 7.737 1.00 93.56 121 CYS A N 1
ATOM 951 C CA . CYS A 1 121 ? -8.643 -10.552 8.522 1.00 93.56 121 CYS A CA 1
ATOM 952 C C . CYS A 1 121 ? -9.745 -11.286 7.741 1.00 93.56 121 CYS A C 1
ATOM 954 O O . CYS A 1 121 ? -10.150 -10.833 6.670 1.00 93.56 121 CYS A O 1
ATOM 956 N N . VAL A 1 122 ? -10.266 -12.391 8.281 1.00 92.31 122 VAL A N 1
ATOM 957 C CA . VAL A 1 122 ? -11.338 -13.197 7.656 1.00 92.31 122 VAL A CA 1
ATOM 958 C C . VAL A 1 122 ? -12.613 -12.401 7.345 1.00 92.31 122 VAL A C 1
ATOM 960 O O . VAL A 1 122 ? -13.305 -12.697 6.383 1.00 92.31 122 VAL A O 1
ATOM 963 N N . HIS A 1 123 ? -12.865 -11.303 8.062 1.00 91.88 123 HIS A N 1
ATOM 964 C CA . HIS A 1 123 ? -13.990 -10.394 7.802 1.00 91.88 123 HIS A CA 1
ATOM 965 C C . HIS A 1 123 ? -13.774 -9.459 6.596 1.00 91.88 123 HIS A C 1
ATOM 967 O O . HIS A 1 123 ? -14.535 -8.508 6.400 1.00 91.88 123 HIS A O 1
ATOM 973 N N . ASN A 1 124 ? -12.698 -9.652 5.825 1.00 92.00 124 ASN A N 1
ATOM 974 C CA . ASN A 1 124 ? -12.289 -8.790 4.713 1.00 92.00 124 ASN A CA 1
ATOM 975 C C . ASN A 1 124 ? -12.157 -7.310 5.111 1.00 92.00 124 ASN A C 1
ATOM 977 O O . ASN A 1 124 ? -12.414 -6.399 4.320 1.00 92.00 124 ASN A O 1
ATOM 981 N N . ARG A 1 125 ? -11.738 -7.072 6.357 1.00 92.12 125 ARG A N 1
ATOM 982 C CA . ARG A 1 125 ? -11.334 -5.766 6.883 1.00 92.12 125 ARG A CA 1
ATOM 983 C C . ARG A 1 125 ? -9.830 -5.784 7.108 1.00 92.12 125 ARG A C 1
ATOM 985 O O . ARG A 1 125 ? -9.260 -6.835 7.400 1.00 92.12 125 ARG A O 1
ATOM 992 N N . VAL A 1 126 ? -9.194 -4.622 7.001 1.00 93.50 126 VAL A N 1
ATOM 993 C CA . VAL A 1 126 ? -7.795 -4.473 7.413 1.00 93.50 126 VAL A CA 1
ATOM 994 C C . VAL A 1 126 ? -7.682 -4.913 8.875 1.00 93.50 126 VAL A C 1
ATOM 996 O O . VAL A 1 126 ? -8.441 -4.446 9.728 1.00 93.50 126 VAL A O 1
ATOM 999 N N . GLN A 1 127 ? -6.763 -5.833 9.167 1.00 93.56 127 GLN A N 1
ATOM 1000 C CA . GLN A 1 127 ? -6.684 -6.495 10.472 1.00 93.56 127 GLN A CA 1
ATOM 1001 C C . GLN A 1 127 ? -6.496 -5.484 11.607 1.00 93.56 127 GLN A C 1
ATOM 1003 O O . GLN A 1 127 ? -7.155 -5.584 12.638 1.00 93.56 127 GLN A O 1
ATOM 1008 N N . ALA A 1 128 ? -5.674 -4.455 11.380 1.00 93.00 128 ALA A N 1
ATOM 1009 C CA . ALA A 1 128 ? -5.388 -3.419 12.367 1.00 93.00 128 ALA A CA 1
ATOM 1010 C C . ALA A 1 128 ? -6.633 -2.643 12.836 1.00 93.00 128 ALA A C 1
ATOM 1012 O O . ALA A 1 128 ? -6.609 -2.088 13.928 1.00 93.00 128 ALA A O 1
ATOM 1013 N N . VAL A 1 129 ? -7.713 -2.598 12.048 1.00 93.31 129 VAL A N 1
ATOM 1014 C CA . VAL A 1 129 ? -8.929 -1.808 12.342 1.00 93.31 129 VAL A CA 1
ATOM 1015 C C . VAL A 1 129 ? -10.173 -2.662 12.537 1.00 93.31 129 VAL A C 1
ATOM 1017 O O . VAL A 1 129 ? -11.276 -2.138 12.681 1.00 93.31 129 VAL A O 1
ATOM 1020 N N . CYS A 1 130 ? -10.030 -3.983 12.488 1.00 94.25 130 CYS A N 1
ATOM 1021 C CA . CYS A 1 130 ? -11.158 -4.883 12.625 1.00 94.25 130 CYS A CA 1
ATOM 1022 C C . CYS A 1 130 ? -11.535 -5.017 14.105 1.00 94.25 130 CYS A C 1
ATOM 1024 O O . CYS A 1 130 ? -10.856 -5.724 14.848 1.00 94.25 130 CYS A O 1
ATOM 1026 N N . ALA A 1 131 ? -12.627 -4.367 14.518 1.00 92.19 131 ALA A N 1
ATOM 1027 C CA . ALA A 1 131 ? -13.128 -4.419 15.893 1.00 92.19 131 ALA A CA 1
ATOM 1028 C C . ALA A 1 131 ? -13.419 -5.848 16.396 1.00 92.19 131 ALA A C 1
ATOM 1030 O O . ALA A 1 131 ? -12.911 -6.183 17.463 1.00 92.19 131 ALA A O 1
ATOM 1031 N N . PRO A 1 132 ? -14.080 -6.735 15.618 1.00 93.06 132 PRO A N 1
ATOM 1032 C CA . PRO A 1 132 ? -14.251 -8.137 16.014 1.00 93.06 132 PRO A CA 1
ATOM 1033 C C . PRO A 1 132 ? -12.944 -8.904 16.251 1.00 93.06 132 PRO A C 1
ATOM 1035 O O . PRO A 1 132 ? -12.940 -9.902 16.954 1.00 93.06 132 PRO A O 1
ATOM 1038 N N . CYS A 1 133 ? -11.831 -8.464 15.652 1.00 93.19 133 CYS A N 1
ATOM 1039 C CA . CYS A 1 133 ? -10.525 -9.106 15.820 1.00 93.19 133 CYS A CA 1
ATOM 1040 C C . CYS A 1 133 ? -9.661 -8.420 16.889 1.00 93.19 133 CYS A C 1
ATOM 1042 O O . CYS A 1 133 ? -8.493 -8.773 17.014 1.00 93.19 133 CYS A O 1
ATOM 1044 N N . GLY A 1 134 ? -10.174 -7.392 17.577 1.00 90.81 134 GLY A N 1
ATOM 1045 C CA . GLY A 1 134 ? -9.380 -6.602 18.519 1.00 90.81 134 GLY A CA 1
ATOM 1046 C C . GLY A 1 134 ? -8.165 -5.928 17.869 1.00 90.81 134 GLY A C 1
ATOM 1047 O O . GLY A 1 134 ? -7.095 -5.883 18.467 1.00 90.81 134 GLY A O 1
ATOM 1048 N N . GLY A 1 135 ? -8.293 -5.458 16.620 1.00 92.25 135 GLY A N 1
ATOM 1049 C CA . GLY A 1 135 ? -7.168 -4.893 15.867 1.00 92.25 135 GLY A CA 1
ATOM 1050 C C . GLY A 1 135 ? -6.392 -3.811 16.636 1.00 92.25 135 GLY A C 1
ATOM 1051 O O . GLY A 1 135 ? -6.970 -3.038 17.390 1.00 92.25 135 GLY A O 1
ATOM 1052 N N . ALA A 1 136 ? -5.079 -3.700 16.408 1.00 92.31 136 ALA A N 1
ATOM 1053 C CA . ALA A 1 136 ? -4.188 -2.809 17.173 1.00 92.31 136 ALA A CA 1
ATOM 1054 C C . ALA A 1 136 ? -4.589 -1.310 17.174 1.00 92.31 136 ALA A C 1
ATOM 1056 O O . ALA A 1 136 ? -4.231 -0.543 18.079 1.00 92.31 136 ALA A O 1
ATOM 1057 N N . ASN A 1 137 ? -5.342 -0.877 16.160 1.00 93.00 137 ASN A N 1
ATOM 1058 C CA . ASN A 1 137 ? -5.867 0.481 16.042 1.00 93.00 137 ASN A CA 1
ATOM 1059 C C . ASN A 1 137 ? -7.316 0.624 16.519 1.00 93.00 137 ASN A C 1
ATOM 1061 O O . ASN A 1 137 ? -7.892 1.698 16.363 1.00 93.00 137 ASN A O 1
ATOM 1065 N N . VAL A 1 138 ? -7.903 -0.413 17.102 1.00 94.69 138 VAL A N 1
ATOM 1066 C CA . VAL A 1 138 ? -9.213 -0.375 17.754 1.00 94.69 138 VAL A CA 1
ATOM 1067 C C . VAL A 1 138 ? -9.012 0.092 19.200 1.00 94.69 138 VAL A C 1
ATOM 1069 O O . VAL A 1 138 ? -8.034 -0.271 19.854 1.00 94.69 138 VAL A O 1
ATOM 1072 N N . CYS A 1 139 ? -9.871 0.986 19.685 1.00 95.06 139 CYS A N 1
ATOM 1073 C CA . CYS A 1 139 ? -9.862 1.420 21.080 1.00 95.06 139 CYS A CA 1
ATOM 1074 C C . CYS A 1 139 ? -10.781 0.543 21.941 1.00 95.06 139 CYS A C 1
ATOM 1076 O O . CYS A 1 139 ? -11.563 -0.250 21.425 1.00 95.06 139 CYS A O 1
ATOM 1078 N N . GLN A 1 140 ? -10.738 0.743 23.258 1.00 93.81 140 GLN A N 1
ATOM 1079 C CA . GLN A 1 140 ? -11.627 0.065 24.210 1.00 93.81 140 GLN A CA 1
ATOM 1080 C C . GLN A 1 140 ? -13.127 0.287 23.929 1.00 93.81 140 GLN A C 1
ATOM 108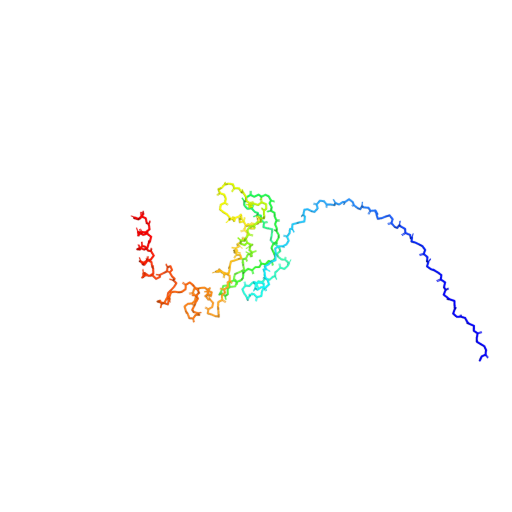2 O O . GLN A 1 140 ? -13.951 -0.494 24.370 1.00 93.81 140 GLN A O 1
ATOM 1087 N N . HIS A 1 141 ? -13.484 1.325 23.165 1.00 93.69 141 HIS A N 1
ATOM 1088 C CA . HIS A 1 141 ? -14.862 1.604 22.743 1.00 93.69 141 HIS A CA 1
ATOM 1089 C C . HIS A 1 141 ? -15.232 0.896 21.427 1.00 93.69 141 HIS A C 1
ATOM 1091 O O . HIS A 1 141 ? -16.171 1.303 20.751 1.00 93.69 141 HIS A O 1
ATOM 1097 N N . HIS A 1 142 ? -14.451 -0.104 21.005 1.00 92.44 142 HIS A N 1
ATOM 1098 C CA . HIS A 1 142 ? -14.683 -0.925 19.808 1.00 92.44 142 HIS A CA 1
ATOM 1099 C C . HIS A 1 142 ? -14.728 -0.156 18.476 1.00 92.44 142 HIS A C 1
ATOM 1101 O O . HIS A 1 142 ? -15.213 -0.660 17.464 1.00 92.44 142 HIS A O 1
ATOM 1107 N N . LEU A 1 143 ? -14.158 1.049 18.444 1.00 92.94 143 LEU A N 1
ATOM 1108 C CA . LEU A 1 143 ? -14.028 1.874 17.246 1.00 92.94 143 LEU A CA 1
ATOM 1109 C C . LEU A 1 143 ? -12.552 2.039 16.869 1.00 92.94 143 LEU A C 1
ATOM 1111 O O . LEU A 1 143 ? -11.689 2.034 17.753 1.00 92.94 143 LEU A O 1
ATOM 1115 N N . PRO A 1 144 ? -12.217 2.255 15.584 1.00 93.25 144 PRO A N 1
ATOM 1116 C CA . PRO A 1 144 ? -10.890 2.734 15.223 1.00 93.25 144 PRO A CA 1
ATOM 1117 C C . PRO A 1 144 ? -10.549 4.001 16.022 1.00 93.25 144 PRO A C 1
ATOM 1119 O O . PRO A 1 144 ? -11.368 4.919 16.128 1.00 93.25 144 PRO A O 1
ATOM 1122 N N . LYS A 1 145 ? -9.335 4.077 16.580 1.00 92.94 145 LYS A N 1
ATOM 1123 C CA . LYS A 1 145 ? -8.880 5.166 17.469 1.00 92.94 145 LYS A CA 1
ATOM 1124 C C . LYS A 1 145 ? -9.105 6.560 16.865 1.00 92.94 145 LYS A C 1
ATOM 1126 O O . LYS A 1 145 ? -9.452 7.489 17.586 1.00 92.94 145 LYS A O 1
ATOM 1131 N N . TRP A 1 146 ? -8.964 6.698 15.544 1.00 91.69 146 TRP A N 1
ATOM 1132 C CA . TRP A 1 146 ? -9.187 7.948 14.801 1.00 91.69 146 TRP A CA 1
ATOM 1133 C C . TRP A 1 146 ? -10.648 8.217 14.414 1.00 91.69 146 TRP A C 1
ATOM 1135 O O . TRP A 1 146 ? -10.929 9.251 13.814 1.00 91.69 146 TRP A O 1
ATOM 1145 N N . GLN A 1 147 ? -11.581 7.311 14.691 1.00 93.81 147 GLN A N 1
ATOM 1146 C CA . GLN A 1 147 ? -13.023 7.526 14.514 1.00 93.81 147 GLN A CA 1
ATOM 1147 C C . GLN A 1 147 ? -13.727 7.750 15.853 1.00 93.81 147 GLN A C 1
ATOM 1149 O O . GLN A 1 147 ? -14.710 8.480 15.895 1.00 93.81 147 GLN A O 1
ATOM 1154 N N . CYS A 1 148 ? -13.186 7.220 16.951 1.00 96.12 148 CYS A N 1
ATOM 1155 C CA . CYS A 1 148 ? -13.750 7.392 18.285 1.00 96.12 148 CYS A CA 1
ATOM 1156 C C . CYS A 1 148 ? -13.672 8.854 18.773 1.00 96.12 148 CYS A C 1
ATOM 1158 O O . CYS A 1 148 ? -12.583 9.400 18.972 1.00 96.12 148 CYS A O 1
ATOM 1160 N N . SER A 1 149 ? -14.830 9.479 19.001 1.00 95.94 149 SER A N 1
ATOM 1161 C CA . SER A 1 149 ? -14.963 10.851 19.515 1.00 95.94 149 SER A CA 1
ATOM 1162 C C . SER A 1 149 ? -14.282 11.026 20.875 1.00 95.94 149 SER A C 1
ATOM 1164 O O . SER A 1 149 ? -13.498 11.958 21.050 1.00 95.94 149 SER A O 1
ATOM 1166 N N . GLU A 1 150 ? -14.487 10.092 21.804 1.00 95.56 150 GLU A N 1
ATOM 1167 C CA . GLU A 1 150 ? -13.841 10.116 23.119 1.00 95.56 150 GLU A CA 1
ATOM 1168 C C . GLU A 1 150 ? -12.313 10.045 23.024 1.00 95.56 150 GLU A C 1
ATOM 1170 O O . GLU A 1 150 ? -11.610 10.823 23.673 1.00 95.56 150 GLU A O 1
ATOM 1175 N N . CYS A 1 151 ? -11.771 9.157 22.180 1.00 95.56 151 CYS A N 1
ATOM 1176 C CA . CYS A 1 151 ? -10.324 9.066 21.966 1.00 95.56 151 CYS A CA 1
ATOM 1177 C C . CYS A 1 151 ? -9.769 10.353 21.346 1.00 95.56 151 CYS A C 1
ATOM 1179 O O . CYS A 1 151 ? -8.733 10.844 21.795 1.00 95.56 151 CYS A O 1
ATOM 1181 N N . LYS A 1 152 ? -10.472 10.944 20.369 1.00 95.75 152 LYS A N 1
ATOM 1182 C CA . LYS A 1 152 ? -10.094 12.243 19.791 1.00 95.75 152 LYS A CA 1
ATOM 1183 C C . LYS A 1 152 ? -10.052 13.342 20.848 1.00 95.75 152 LYS A C 1
ATOM 1185 O O . LYS A 1 152 ? -9.108 14.126 20.859 1.00 95.75 152 LYS A O 1
ATOM 1190 N N . LEU A 1 153 ? -11.042 13.403 21.739 1.00 95.38 153 LEU A N 1
ATOM 1191 C CA . LEU A 1 153 ? -11.080 14.391 22.819 1.00 95.38 153 LEU A CA 1
ATOM 1192 C C . LEU A 1 153 ? -9.926 14.196 23.805 1.00 95.38 153 LEU A C 1
ATOM 1194 O O . LEU A 1 153 ? -9.260 15.172 24.145 1.00 95.38 153 LEU A O 1
ATOM 1198 N N . LYS A 1 154 ? -9.637 12.953 24.212 1.00 94.56 154 LYS A N 1
ATOM 1199 C CA . LYS A 1 154 ? -8.494 12.634 25.087 1.00 94.56 154 LYS A CA 1
ATOM 1200 C C . LYS A 1 154 ? -7.163 13.069 24.459 1.00 94.56 154 LYS A C 1
ATOM 1202 O O . LYS A 1 154 ? -6.367 13.731 25.122 1.00 94.56 154 LYS A O 1
ATOM 1207 N N . ILE A 1 155 ? -6.950 12.776 23.172 1.00 92.94 155 ILE A N 1
ATOM 1208 C CA . ILE A 1 155 ? -5.749 13.200 22.431 1.00 92.94 155 ILE A CA 1
ATOM 1209 C C . ILE A 1 155 ? -5.664 14.730 22.355 1.00 92.94 155 ILE A C 1
ATOM 1211 O O . ILE A 1 155 ? -4.627 15.297 22.684 1.00 92.94 155 ILE A O 1
ATOM 1215 N N . ARG A 1 156 ? -6.758 15.414 21.989 1.00 93.81 156 ARG A N 1
ATOM 1216 C CA . ARG A 1 156 ? -6.808 16.885 21.922 1.00 93.81 156 ARG A CA 1
ATOM 1217 C C . ARG A 1 156 ? -6.478 17.536 23.265 1.00 93.81 156 ARG A C 1
ATOM 1219 O O . ARG A 1 156 ? -5.709 18.489 23.291 1.00 93.81 156 ARG A O 1
ATOM 1226 N N . LYS A 1 157 ? -7.024 17.018 24.371 1.00 94.81 157 LYS A N 1
ATOM 1227 C CA . LYS A 1 157 ? -6.716 17.500 25.729 1.00 94.81 157 LYS A CA 1
ATOM 1228 C C . LYS A 1 157 ? -5.232 17.323 26.063 1.00 94.81 157 LYS A C 1
ATOM 1230 O O . LYS A 1 157 ? -4.616 18.255 26.565 1.00 94.81 157 LYS A O 1
ATOM 1235 N N . ARG A 1 158 ? -4.646 16.166 25.729 1.00 93.44 158 ARG A N 1
ATOM 1236 C CA . ARG A 1 158 ? -3.217 15.894 25.947 1.00 93.44 158 ARG A CA 1
ATOM 1237 C C . ARG A 1 158 ? -2.318 16.840 25.148 1.00 93.44 158 ARG A C 1
ATOM 1239 O O . ARG A 1 158 ? -1.380 17.376 25.715 1.00 93.44 158 ARG A O 1
ATOM 1246 N N . ILE A 1 159 ? -2.622 17.075 23.870 1.00 93.69 159 ILE A N 1
ATOM 1247 C CA . ILE A 1 159 ? -1.853 18.000 23.020 1.00 93.69 159 ILE A CA 1
ATOM 1248 C C . ILE A 1 159 ? -1.938 19.432 23.560 1.00 93.69 159 ILE A C 1
ATOM 1250 O O . ILE A 1 159 ? -0.915 20.092 23.674 1.00 93.69 159 ILE A O 1
ATOM 1254 N N . LYS A 1 160 ? -3.135 19.897 23.948 1.00 94.94 160 LYS A N 1
ATOM 1255 C CA . LYS A 1 160 ? -3.306 21.227 24.556 1.00 94.94 160 LYS A CA 1
ATOM 1256 C C . LYS A 1 160 ? -2.472 21.403 25.824 1.00 94.94 160 LYS A C 1
ATOM 1258 O O . LYS A 1 160 ? -1.913 22.471 26.009 1.00 94.94 160 LYS A O 1
ATOM 1263 N N . LYS A 1 161 ? -2.386 20.365 26.663 1.00 94.00 161 LYS A N 1
ATOM 1264 C CA . LYS A 1 161 ? -1.551 20.385 27.869 1.00 94.00 161 LYS A CA 1
ATOM 1265 C C . LYS A 1 161 ? -0.067 20.552 27.522 1.00 94.00 161 LYS A C 1
ATOM 1267 O O . LYS A 1 161 ? 0.567 21.417 28.091 1.00 94.00 161 LYS A O 1
ATOM 1272 N N . VAL A 1 162 ? 0.438 19.785 26.552 1.00 94.31 162 VAL A N 1
ATOM 1273 C CA . VAL A 1 162 ? 1.850 19.840 26.118 1.00 94.31 162 VAL A CA 1
ATOM 1274 C C . VAL A 1 162 ? 2.228 21.183 25.488 1.00 94.31 162 VAL A C 1
ATOM 1276 O O . VAL A 1 162 ? 3.366 21.593 25.606 1.00 94.31 162 VAL A O 1
ATOM 1279 N N . ILE A 1 163 ? 1.305 21.855 24.791 1.00 94.44 163 ILE A N 1
ATOM 1280 C CA . ILE A 1 163 ? 1.573 23.171 24.173 1.00 94.44 163 ILE A CA 1
ATOM 1281 C C . ILE A 1 163 ? 1.532 24.309 25.207 1.00 94.44 163 ILE A C 1
ATOM 1283 O O . ILE A 1 163 ? 2.090 25.374 24.968 1.00 94.44 163 ILE A O 1
ATOM 1287 N N . ALA A 1 164 ? 0.815 24.113 26.315 1.00 87.94 164 ALA A N 1
ATOM 1288 C CA . ALA A 1 164 ? 0.693 25.101 27.384 1.00 87.94 164 ALA A CA 1
ATOM 1289 C C . ALA A 1 164 ? 1.827 25.018 28.428 1.00 87.94 164 ALA A C 1
ATOM 1291 O O . ALA A 1 164 ? 1.895 25.892 29.288 1.00 87.94 164 ALA A O 1
ATOM 1292 N N . GLU A 1 165 ? 2.657 23.970 28.365 1.00 73.00 165 GLU A N 1
ATOM 1293 C CA . GLU A 1 165 ? 3.899 23.771 29.133 1.00 73.00 165 GLU A CA 1
ATOM 1294 C C . GLU A 1 165 ? 5.102 24.263 28.316 1.00 73.00 165 GLU A C 1
ATOM 1296 O O . GLU A 1 165 ? 6.015 24.853 28.933 1.00 73.00 165 GLU A O 1
#

Organism: Symbiodinium pilosum (NCBI:txid2952)